Protein AF-Q4UMB5-F1 (afdb_monomer_lite)

pLDDT: mean 70.78, std 12.07, range [37.5, 90.12]

Secondary structure (DSSP, 8-state):
-HHHHHHHS-HHHHHHHHHHHHHHHHHHHHHHHHT---HHHHHHHHHHHHHHS---TTTHHHHHHTS-GGGHHHHHHHHHHHHHHHHHHHHHHHHHHHHHHTGGGHHHHHHHHHHHHHHHHHHHHHHHHHHTT-SSSSSSS--

Organism: Rickettsia felis (strain ATCC VR-1525 / URRWXCal2) (NCBI:txid315456)

Radius of gyration: 18.07 Å; chains: 1; bounding box: 51×27×50 Å

Foldseek 3Di:
DLQVVVLVDPVLVVLVVLLVVVVVVLVCQLVLVVPDPDPVSVVVNVVSCVVSPNDCPPCLVVVLVPPDPVCSVVVVVVVVVVVVVVCVVCCVVVVVVLCVPPNSCSSSVVVVVVSVVSVVVSVVSVVVCVVVVVPPDPSPPPD

Sequence (143 aa):
MLVYLSCKIYPLKIIKIKLIIFGIFILICPYLLYNLTSPLQVFFIQGFIMLFGCFMSPAFPIFCKYLPVLRRFTYASFSFALSRAAVFTITTFGSILLIIYLDHWGVMVILVPVTLGFWYGVNYFKKLEKEAGNYPEKLFEVY

InterPro domains:
  IPR036259 MFS transporter superfamily [SSF103473] (13-111)

Structure (mmCIF, N/CA/C/O backbone):
data_AF-Q4UMB5-F1
#
_entry.id   AF-Q4UMB5-F1
#
loop_
_atom_site.group_PDB
_atom_site.id
_atom_site.type_symbol
_atom_site.label_atom_id
_atom_site.label_alt_id
_atom_site.label_comp_id
_atom_site.label_asym_id
_atom_site.label_entity_id
_atom_site.label_seq_id
_atom_site.pdbx_PDB_ins_code
_atom_site.Cartn_x
_atom_site.Cartn_y
_atom_site.Cartn_z
_atom_site.occupancy
_atom_site.B_iso_or_equiv
_atom_site.auth_seq_id
_atom_site.auth_comp_id
_atom_site.auth_asym_id
_atom_site.auth_atom_id
_atom_site.pdbx_PDB_model_num
ATOM 1 N N . MET A 1 1 ? -12.873 15.405 -0.861 1.00 42.34 1 MET A N 1
ATOM 2 C CA . MET A 1 1 ? -13.704 14.628 -1.813 1.00 42.34 1 MET A CA 1
ATOM 3 C C . MET A 1 1 ? -13.969 13.187 -1.345 1.00 42.34 1 MET A C 1
ATOM 5 O O . MET A 1 1 ? -15.128 12.843 -1.177 1.00 42.34 1 MET A O 1
ATOM 9 N N . LEU A 1 2 ? -12.952 12.366 -1.025 1.00 41.28 2 LEU A N 1
ATOM 10 C CA . LEU A 1 2 ? -13.152 10.990 -0.506 1.00 41.28 2 LEU A CA 1
ATOM 11 C C . LEU A 1 2 ? -13.856 10.913 0.867 1.00 41.28 2 LEU A C 1
ATOM 13 O O . LEU A 1 2 ? -14.595 9.969 1.120 1.00 41.28 2 LEU A O 1
ATOM 17 N N . VAL A 1 3 ? -13.678 11.926 1.725 1.00 47.22 3 VAL A N 1
ATOM 18 C CA . VAL A 1 3 ? -14.339 12.016 3.043 1.00 47.22 3 VAL A CA 1
ATOM 19 C C . VAL A 1 3 ? -15.865 12.129 2.911 1.00 47.22 3 VAL A C 1
ATOM 21 O O . VAL A 1 3 ? -16.584 11.482 3.660 1.00 47.22 3 VAL A O 1
ATOM 24 N N . TYR A 1 4 ? -16.359 12.862 1.906 1.00 46.06 4 TYR A N 1
ATOM 25 C CA . TYR A 1 4 ? -17.797 13.027 1.650 1.00 46.06 4 TYR A CA 1
ATOM 26 C C . TYR A 1 4 ? -18.438 11.733 1.119 1.00 46.06 4 TYR A C 1
ATOM 28 O O . TYR A 1 4 ? -19.554 11.383 1.490 1.00 46.06 4 TYR A O 1
ATOM 36 N N . LEU A 1 5 ? -17.697 10.965 0.308 1.00 44.66 5 LEU A N 1
ATOM 37 C CA . LEU A 1 5 ? -18.148 9.660 -0.190 1.00 44.66 5 LEU A CA 1
ATOM 38 C C . LEU A 1 5 ? -18.186 8.584 0.912 1.00 44.66 5 LEU A C 1
ATOM 40 O O . LEU A 1 5 ? -19.017 7.679 0.855 1.00 44.66 5 LEU A O 1
ATOM 44 N N . SER A 1 6 ? -17.324 8.712 1.927 1.00 47.34 6 SER A N 1
ATOM 45 C CA . SER A 1 6 ? -17.276 7.826 3.100 1.00 47.34 6 SER A CA 1
ATOM 46 C C . SER A 1 6 ? -18.500 7.935 4.012 1.00 47.34 6 SER A C 1
ATOM 48 O O . SER A 1 6 ? -18.806 6.987 4.728 1.00 47.34 6 SER A O 1
ATOM 50 N N . CYS A 1 7 ? -19.210 9.068 3.990 1.00 48.75 7 CYS A N 1
ATOM 51 C CA . CYS A 1 7 ? -20.439 9.247 4.766 1.00 48.75 7 CYS A CA 1
ATOM 52 C C . CYS A 1 7 ? -21.641 8.518 4.147 1.00 48.75 7 CYS A C 1
ATOM 54 O O . CYS A 1 7 ? -22.574 8.183 4.866 1.00 48.75 7 CYS A O 1
ATOM 56 N N . LYS A 1 8 ? -21.626 8.254 2.831 1.00 48.31 8 LYS A N 1
ATOM 57 C CA . LYS A 1 8 ? -22.781 7.700 2.099 1.00 48.31 8 LYS A CA 1
ATOM 58 C C . LYS A 1 8 ? -22.618 6.231 1.702 1.00 48.31 8 LYS A C 1
ATOM 60 O O . LYS A 1 8 ? -23.605 5.537 1.481 1.00 48.31 8 LYS A O 1
ATOM 65 N N . ILE A 1 9 ? -21.385 5.736 1.598 1.00 57.25 9 ILE A N 1
ATOM 66 C CA . ILE A 1 9 ? -21.093 4.356 1.200 1.00 57.25 9 ILE A CA 1
ATOM 67 C C . ILE A 1 9 ? -20.197 3.737 2.267 1.00 57.25 9 ILE A C 1
ATOM 69 O O . ILE A 1 9 ? -19.143 4.290 2.564 1.00 57.25 9 ILE A O 1
ATOM 73 N N . TYR A 1 10 ? -20.586 2.565 2.793 1.00 64.12 10 TYR A N 1
ATOM 74 C CA . TYR A 1 10 ? -19.778 1.795 3.746 1.00 64.12 10 TYR A CA 1
ATOM 75 C C . TYR A 1 10 ? -18.310 1.742 3.272 1.00 64.12 10 TYR A C 1
ATOM 77 O O . TYR A 1 10 ? -18.027 1.081 2.262 1.00 64.12 10 TYR A O 1
ATOM 85 N N . PRO A 1 11 ? -17.371 2.391 3.989 1.00 63.28 11 PRO A N 1
ATOM 86 C CA . PRO A 1 11 ? -15.978 2.550 3.560 1.00 63.28 11 PRO A CA 1
ATOM 87 C C . PRO A 1 11 ? -15.307 1.222 3.207 1.00 63.28 11 PRO A C 1
ATOM 89 O O . PRO A 1 11 ? -14.489 1.135 2.291 1.00 63.28 11 PRO A O 1
ATOM 92 N N . LEU A 1 12 ? -15.717 0.153 3.894 1.00 65.31 12 LEU A N 1
ATOM 93 C CA . LEU A 1 12 ? -15.211 -1.199 3.702 1.00 65.31 12 LEU A CA 1
ATOM 94 C C . LEU A 1 12 ? -15.613 -1.821 2.349 1.00 65.31 12 LEU A C 1
ATOM 96 O O . LEU A 1 12 ? -14.838 -2.586 1.776 1.00 65.31 12 LEU A O 1
ATOM 100 N N . LYS A 1 13 ? -16.792 -1.481 1.799 1.00 65.94 13 LYS A N 1
ATOM 101 C CA . LYS A 1 13 ? -17.194 -1.917 0.445 1.00 65.94 13 LYS A CA 1
ATOM 102 C C . LYS A 1 13 ? -16.347 -1.223 -0.625 1.00 65.94 13 LYS A C 1
ATOM 104 O O . LYS A 1 13 ? -15.912 -1.887 -1.563 1.00 65.94 13 LYS A O 1
ATOM 109 N N . ILE A 1 14 ? -16.050 0.068 -0.449 1.00 71.31 14 ILE A N 1
ATOM 110 C CA . ILE A 1 14 ? -15.189 0.838 -1.364 1.00 71.31 14 ILE A CA 1
ATOM 111 C C . ILE A 1 14 ? -13.784 0.232 -1.405 1.00 71.31 14 ILE A C 1
ATOM 113 O O . ILE A 1 14 ? -13.246 0.001 -2.486 1.00 71.31 14 ILE A O 1
ATOM 117 N N . ILE A 1 15 ? -13.202 -0.069 -0.239 1.00 71.56 15 ILE A N 1
ATOM 118 C CA . ILE A 1 15 ? -11.862 -0.668 -0.161 1.00 71.56 15 ILE A CA 1
ATOM 119 C C . ILE A 1 15 ? -11.822 -2.033 -0.851 1.00 71.56 15 ILE A C 1
ATOM 121 O O . ILE A 1 15 ? -10.873 -2.311 -1.578 1.00 71.56 15 ILE A O 1
ATOM 125 N N . LYS A 1 16 ? -12.858 -2.867 -0.692 1.00 72.50 16 LYS A N 1
ATOM 126 C CA . LYS A 1 16 ? -12.910 -4.175 -1.359 1.00 72.50 16 LYS A CA 1
ATOM 127 C C . LYS A 1 16 ? -12.940 -4.048 -2.886 1.00 72.50 16 LYS A C 1
ATOM 129 O O . LYS A 1 16 ? -12.233 -4.789 -3.562 1.00 72.50 16 LYS A O 1
ATOM 134 N N . ILE A 1 17 ? -13.724 -3.111 -3.424 1.00 75.25 17 ILE A N 1
ATOM 135 C CA . ILE A 1 17 ? -13.789 -2.857 -4.873 1.00 75.25 17 ILE A CA 1
ATOM 136 C C . ILE A 1 17 ? -12.435 -2.351 -5.385 1.00 75.25 17 ILE A C 1
ATOM 138 O O . ILE A 1 17 ? -11.923 -2.879 -6.369 1.00 75.25 17 ILE A O 1
ATOM 142 N N . LYS A 1 18 ? -11.814 -1.394 -4.681 1.00 77.31 18 LYS A N 1
ATOM 143 C CA . LYS A 1 18 ? -10.473 -0.894 -5.024 1.00 77.31 18 LYS A CA 1
ATOM 144 C C . LYS A 1 18 ? -9.423 -2.007 -5.022 1.00 77.31 18 LYS A C 1
ATOM 146 O O . LYS A 1 18 ? -8.625 -2.075 -5.946 1.00 77.31 18 LYS A O 1
ATOM 151 N N . LEU A 1 19 ? -9.463 -2.907 -4.038 1.00 77.12 19 LEU A N 1
ATOM 152 C CA . LEU A 1 19 ? -8.542 -4.043 -3.935 1.00 77.12 19 LEU A CA 1
ATOM 153 C C . LEU A 1 19 ? -8.678 -4.998 -5.126 1.00 77.12 19 LEU A C 1
ATOM 155 O O . LEU A 1 19 ? -7.668 -5.417 -5.679 1.00 77.12 19 LEU A O 1
ATOM 159 N N . ILE A 1 20 ? -9.906 -5.301 -5.560 1.00 78.94 20 ILE A N 1
ATOM 160 C CA . ILE A 1 20 ? -10.147 -6.151 -6.738 1.00 78.94 20 ILE A CA 1
ATOM 161 C C . ILE A 1 20 ? -9.593 -5.488 -8.006 1.00 78.94 20 ILE A C 1
ATOM 163 O O . ILE A 1 20 ? -8.873 -6.135 -8.764 1.00 78.94 20 ILE A O 1
ATOM 167 N N . ILE A 1 21 ? -9.874 -4.196 -8.210 1.00 80.94 21 ILE A N 1
ATOM 168 C CA . ILE A 1 21 ? -9.360 -3.431 -9.358 1.00 80.94 21 ILE A CA 1
ATOM 169 C C . ILE A 1 21 ? -7.824 -3.409 -9.347 1.00 80.94 21 ILE A C 1
ATOM 171 O O . ILE A 1 21 ? -7.193 -3.649 -10.374 1.00 80.94 21 ILE A O 1
ATOM 175 N N . PHE A 1 22 ? -7.218 -3.183 -8.180 1.00 80.00 22 PHE A N 1
ATOM 176 C CA . PHE A 1 22 ? -5.766 -3.168 -8.021 1.00 80.00 22 PHE A CA 1
ATOM 177 C C . PHE A 1 22 ? -5.137 -4.552 -8.245 1.00 80.00 22 PHE A C 1
ATOM 179 O O . PHE A 1 22 ? -4.078 -4.646 -8.856 1.00 80.00 22 PHE A O 1
ATOM 186 N N . GLY A 1 23 ? -5.801 -5.634 -7.827 1.00 78.94 23 GLY A N 1
ATOM 187 C CA . GLY A 1 23 ? -5.354 -7.005 -8.088 1.00 78.94 23 GLY A CA 1
ATOM 188 C C . GLY A 1 23 ? -5.307 -7.343 -9.581 1.00 78.94 23 GLY A C 1
ATOM 189 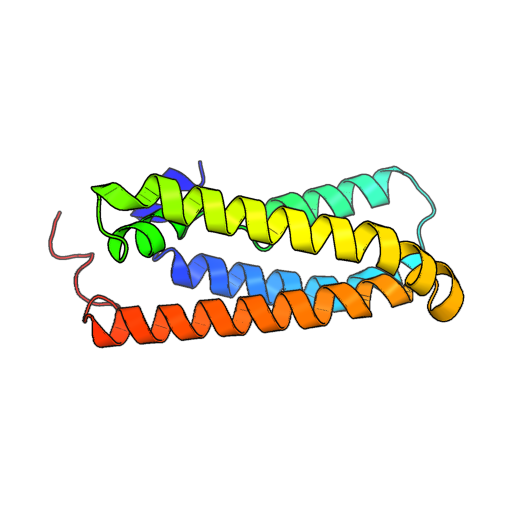O O . GLY A 1 23 ? -4.316 -7.895 -10.054 1.00 78.94 23 GLY A O 1
ATOM 190 N N . ILE A 1 24 ? -6.335 -6.947 -10.340 1.00 82.00 24 ILE A N 1
ATOM 191 C CA . ILE A 1 24 ? -6.354 -7.103 -11.806 1.00 82.00 24 ILE A CA 1
ATOM 192 C C . ILE A 1 24 ? -5.230 -6.271 -12.441 1.00 82.00 24 ILE A C 1
ATOM 194 O O . ILE A 1 24 ? -4.518 -6.750 -13.322 1.00 82.00 24 ILE A O 1
ATOM 198 N N . PHE A 1 25 ? -5.027 -5.045 -11.955 1.00 80.19 25 PHE A N 1
ATOM 199 C CA . PHE A 1 25 ? -3.972 -4.162 -12.446 1.00 80.19 25 PHE A CA 1
ATOM 200 C C . PHE A 1 25 ? -2.561 -4.717 -12.200 1.00 80.19 25 PHE A C 1
ATOM 202 O O . PHE A 1 25 ? -1.709 -4.607 -13.077 1.00 80.19 25 PHE A O 1
ATOM 209 N N . ILE A 1 26 ? -2.309 -5.370 -11.058 1.00 77.81 26 ILE A N 1
ATOM 210 C CA . ILE A 1 26 ? -1.009 -5.996 -10.759 1.00 77.81 26 ILE A CA 1
ATOM 211 C C . ILE A 1 26 ? -0.645 -7.064 -11.789 1.00 77.81 26 ILE A C 1
ATOM 213 O O . ILE A 1 26 ? 0.513 -7.124 -12.193 1.00 77.81 26 ILE A O 1
ATOM 217 N N . LEU A 1 27 ? -1.612 -7.870 -12.238 1.00 77.38 27 LEU A N 1
ATOM 218 C CA . LEU A 1 27 ? -1.373 -8.910 -13.244 1.00 77.38 27 LEU A CA 1
ATOM 219 C C . LEU A 1 27 ? -0.976 -8.323 -14.605 1.00 77.38 27 LEU A C 1
ATOM 221 O O . LEU A 1 27 ? -0.167 -8.907 -15.319 1.00 77.38 27 LEU A O 1
ATOM 225 N N . ILE A 1 28 ? -1.510 -7.147 -14.936 1.00 77.62 28 ILE A N 1
ATOM 226 C CA . ILE A 1 28 ? -1.270 -6.438 -16.200 1.00 77.62 28 ILE A CA 1
ATOM 227 C C . ILE A 1 28 ? 0.006 -5.571 -16.136 1.00 77.62 28 ILE A C 1
ATOM 229 O O . ILE A 1 28 ? 0.616 -5.271 -17.163 1.00 77.62 28 ILE A O 1
ATOM 233 N N . CYS A 1 29 ? 0.448 -5.198 -14.932 1.00 73.38 29 CYS A N 1
ATOM 234 C CA . CYS A 1 29 ? 1.568 -4.291 -14.681 1.00 73.38 29 CYS A CA 1
ATOM 235 C C . CYS A 1 29 ? 2.913 -4.701 -15.326 1.00 73.38 29 CYS A C 1
ATOM 237 O O . CYS A 1 29 ? 3.505 -3.850 -15.989 1.00 73.38 29 CYS A O 1
ATOM 239 N N . PRO A 1 30 ? 3.416 -5.952 -15.223 1.00 71.94 30 PRO A N 1
ATOM 240 C CA . PRO A 1 30 ? 4.703 -6.312 -15.832 1.00 71.94 30 PRO A CA 1
ATOM 241 C C . PRO A 1 30 ? 4.652 -6.267 -17.363 1.00 71.94 30 PRO A C 1
ATOM 243 O O . PRO A 1 30 ? 5.635 -5.895 -17.996 1.00 71.94 30 PRO A O 1
ATOM 246 N N . TYR A 1 31 ? 3.496 -6.570 -17.963 1.00 72.62 31 TYR A N 1
ATOM 247 C CA . TYR A 1 31 ? 3.301 -6.475 -19.411 1.00 72.62 31 TYR A CA 1
ATOM 248 C C . TYR A 1 31 ? 3.294 -5.018 -19.896 1.00 72.62 31 TYR A C 1
ATOM 250 O O . TYR A 1 31 ? 3.829 -4.704 -20.961 1.00 72.62 31 TYR A O 1
ATOM 258 N N . LEU A 1 32 ? 2.720 -4.115 -19.093 1.00 71.25 32 LEU A N 1
ATOM 259 C CA . LEU A 1 32 ? 2.755 -2.673 -19.347 1.00 71.25 32 LEU A CA 1
ATOM 260 C C . LEU A 1 32 ? 4.161 -2.088 -19.179 1.00 71.25 32 LEU A C 1
ATOM 262 O O . LEU A 1 32 ? 4.540 -1.221 -19.960 1.00 71.25 32 LEU A O 1
ATOM 266 N N . LEU A 1 33 ? 4.927 -2.568 -18.193 1.00 70.06 33 LEU A N 1
ATOM 267 C CA . LEU A 1 33 ? 6.309 -2.144 -17.9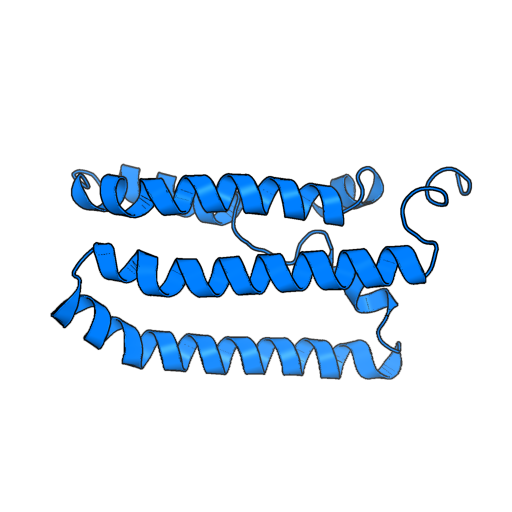50 1.00 70.06 33 LEU A CA 1
ATOM 268 C C . LEU A 1 33 ? 7.263 -2.607 -19.062 1.00 70.06 33 LEU A C 1
ATOM 270 O O . LEU A 1 33 ? 8.146 -1.850 -19.448 1.00 70.06 33 LEU A O 1
ATOM 274 N N . TYR A 1 34 ? 7.056 -3.803 -19.620 1.00 71.94 34 TYR A N 1
ATOM 275 C CA . TYR A 1 34 ? 7.897 -4.340 -20.696 1.00 71.94 34 TYR A CA 1
ATOM 276 C C . TYR A 1 34 ? 7.793 -3.548 -22.012 1.00 71.94 34 TYR A C 1
ATOM 278 O O . TYR A 1 34 ? 8.774 -3.404 -22.732 1.00 71.94 34 TYR A O 1
ATOM 286 N N . ASN A 1 35 ? 6.616 -2.995 -22.324 1.00 71.00 35 ASN A N 1
ATOM 287 C CA . ASN A 1 35 ? 6.371 -2.247 -23.565 1.00 71.00 35 ASN A CA 1
ATOM 288 C C . ASN A 1 35 ? 6.567 -0.726 -23.421 1.00 71.00 35 ASN A C 1
ATOM 290 O O . ASN A 1 35 ? 6.096 0.043 -24.266 1.00 71.00 35 ASN A O 1
ATOM 294 N N . LEU A 1 36 ? 7.235 -0.270 -22.356 1.00 70.50 36 LEU A N 1
ATOM 295 C CA . LEU A 1 36 ? 7.430 1.153 -22.090 1.00 70.50 36 LEU A CA 1
ATOM 296 C C . LEU A 1 36 ? 8.278 1.815 -23.178 1.00 70.50 36 LEU A C 1
ATOM 298 O O . LEU A 1 36 ? 9.497 1.680 -23.220 1.00 70.50 36 LEU A O 1
ATOM 302 N N . THR A 1 37 ? 7.617 2.590 -24.033 1.00 69.69 37 THR A N 1
ATOM 303 C CA . THR A 1 37 ? 8.263 3.355 -25.113 1.00 69.69 37 THR A CA 1
ATOM 304 C C . THR A 1 37 ? 8.158 4.866 -24.902 1.00 69.69 37 THR A C 1
ATOM 306 O O . THR A 1 37 ? 8.843 5.623 -25.583 1.00 69.69 37 THR A O 1
ATOM 309 N N . SER A 1 38 ? 7.320 5.335 -23.962 1.00 76.75 38 SER A N 1
ATOM 310 C CA . SER A 1 38 ? 7.064 6.768 -23.754 1.00 76.75 38 SER A CA 1
ATOM 311 C C . SER A 1 38 ? 6.882 7.162 -22.274 1.00 76.75 38 SER A C 1
ATOM 313 O O . SER A 1 38 ? 6.155 6.478 -21.549 1.00 76.75 38 SER A O 1
ATOM 315 N N . PRO A 1 39 ? 7.432 8.312 -21.821 1.00 81.12 39 PRO A N 1
ATOM 316 C CA . PRO A 1 39 ? 7.252 8.841 -20.459 1.00 81.12 39 PRO A CA 1
ATOM 317 C C . PRO A 1 39 ? 5.788 9.067 -20.053 1.00 81.12 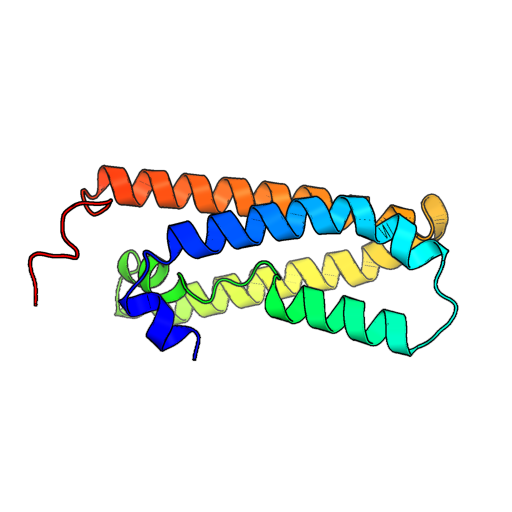39 PRO A C 1
ATOM 319 O O . PRO A 1 39 ? 5.443 8.974 -18.875 1.00 81.12 39 PRO A O 1
ATOM 322 N N . LEU A 1 40 ? 4.904 9.328 -21.024 1.00 81.62 40 LEU A N 1
ATOM 323 C CA . LEU A 1 40 ? 3.473 9.516 -20.769 1.00 81.62 40 LEU A CA 1
ATOM 324 C C . LEU A 1 40 ? 2.812 8.244 -20.224 1.00 81.62 40 LEU A C 1
ATOM 326 O O . LEU A 1 40 ? 1.932 8.327 -19.370 1.00 81.62 40 LEU A O 1
ATOM 330 N N . GLN A 1 41 ? 3.259 7.064 -20.660 1.00 79.31 41 GLN A N 1
ATOM 331 C CA . GLN A 1 41 ? 2.725 5.790 -20.172 1.00 79.31 41 GLN A CA 1
ATOM 332 C C . GLN A 1 41 ? 3.035 5.597 -18.681 1.00 79.31 41 GLN A C 1
ATOM 334 O O . GLN A 1 41 ? 2.160 5.186 -17.919 1.00 79.31 41 GLN A O 1
ATOM 339 N N . VAL A 1 42 ? 4.237 5.984 -18.240 1.00 81.94 42 VAL A N 1
ATOM 340 C CA . VAL A 1 42 ? 4.628 5.947 -16.821 1.00 81.94 42 VAL A CA 1
ATOM 341 C C . VAL A 1 42 ? 3.744 6.875 -15.986 1.00 81.94 42 VAL A C 1
ATOM 343 O O . VAL A 1 42 ? 3.288 6.484 -14.912 1.00 81.94 42 VAL A O 1
ATOM 346 N N . PHE A 1 43 ? 3.437 8.072 -16.495 1.00 83.62 43 PHE A N 1
ATOM 347 C CA . PHE A 1 43 ? 2.552 9.019 -15.816 1.00 83.62 43 PHE A CA 1
ATOM 348 C C . PHE A 1 43 ? 1.134 8.457 -15.623 1.00 83.62 43 PHE A C 1
ATOM 350 O O . PHE A 1 43 ? 0.583 8.536 -14.523 1.00 83.62 43 PHE A O 1
ATOM 357 N N . PHE A 1 44 ? 0.556 7.821 -16.649 1.00 82.25 44 PHE A N 1
ATOM 358 C CA . PHE A 1 44 ? -0.759 7.180 -16.529 1.00 82.25 44 PHE A CA 1
ATOM 359 C C . PHE A 1 44 ? -0.754 6.005 -15.544 1.00 82.25 44 PHE A C 1
ATOM 361 O O . PHE A 1 44 ? -1.688 5.876 -14.749 1.00 82.25 44 PHE A O 1
ATOM 368 N N . ILE A 1 45 ? 0.303 5.188 -15.543 1.00 81.56 45 ILE A N 1
ATOM 369 C CA . ILE A 1 45 ? 0.474 4.084 -14.585 1.00 81.56 45 ILE A CA 1
ATOM 370 C C . ILE A 1 45 ? 0.525 4.625 -13.151 1.00 81.56 45 ILE A C 1
ATOM 372 O O . ILE A 1 45 ? -0.205 4.148 -12.280 1.00 81.56 45 ILE A O 1
ATOM 376 N N . GLN A 1 46 ? 1.336 5.654 -12.901 1.00 81.06 46 GLN A N 1
ATOM 377 C CA . GLN A 1 46 ? 1.438 6.285 -11.584 1.00 81.06 46 GLN A CA 1
ATOM 378 C C . GLN A 1 46 ? 0.114 6.926 -11.147 1.00 81.06 46 GLN A C 1
ATOM 380 O O . GLN A 1 46 ? -0.304 6.746 -10.001 1.00 81.06 46 GLN A O 1
ATOM 385 N N . GLY A 1 47 ? -0.587 7.609 -12.056 1.00 82.12 47 GLY A N 1
ATOM 386 C CA . GLY A 1 47 ? -1.909 8.180 -11.791 1.00 82.12 47 GLY A CA 1
ATOM 387 C C . GLY A 1 47 ? -2.941 7.113 -11.418 1.00 82.12 47 GLY A C 1
ATOM 388 O O . GLY A 1 47 ? -3.690 7.279 -10.452 1.00 82.12 47 GLY A O 1
ATOM 389 N N . PHE A 1 48 ? -2.935 5.974 -12.115 1.00 80.81 48 PHE A N 1
ATOM 390 C CA . PHE A 1 48 ? -3.810 4.848 -11.796 1.00 80.81 48 PHE A CA 1
ATOM 391 C C . PHE A 1 48 ? -3.518 4.277 -10.401 1.00 80.81 48 PHE A C 1
ATOM 393 O O . PHE A 1 48 ? -4.442 4.072 -9.609 1.00 80.81 48 PHE A O 1
ATOM 400 N N . ILE A 1 49 ? -2.238 4.098 -10.057 1.00 78.69 49 ILE A N 1
ATOM 401 C CA . ILE A 1 49 ? -1.811 3.647 -8.722 1.00 78.69 49 ILE A CA 1
ATOM 402 C C . ILE A 1 49 ? -2.227 4.655 -7.643 1.00 78.69 49 ILE A C 1
ATOM 404 O O . ILE A 1 49 ? -2.651 4.256 -6.561 1.00 78.69 49 ILE A O 1
ATOM 408 N N . MET A 1 50 ? -2.163 5.958 -7.910 1.00 78.06 50 MET A N 1
ATOM 409 C CA . MET A 1 50 ? -2.563 6.977 -6.936 1.00 78.06 50 MET A CA 1
ATOM 410 C C . MET A 1 50 ? -4.078 6.974 -6.668 1.00 78.06 50 MET A C 1
ATOM 412 O O . MET A 1 50 ? -4.505 7.177 -5.530 1.00 78.06 50 MET A O 1
ATOM 416 N N . LEU A 1 51 ? -4.899 6.703 -7.687 1.00 73.38 51 LEU A N 1
ATOM 417 C CA . LEU A 1 51 ? -6.362 6.671 -7.567 1.00 73.38 51 LEU A CA 1
ATOM 418 C C . LEU A 1 51 ? -6.889 5.361 -6.958 1.00 73.38 51 LEU A C 1
ATOM 420 O O . LEU A 1 51 ? -7.768 5.379 -6.083 1.00 73.38 51 LEU A O 1
ATOM 424 N N . PHE A 1 52 ? -6.353 4.229 -7.419 1.00 70.19 52 PHE A N 1
ATOM 425 C CA . PHE A 1 52 ? -6.821 2.882 -7.073 1.00 70.19 52 PHE A CA 1
ATOM 426 C C . PHE A 1 52 ? -5.905 2.136 -6.102 1.00 70.19 52 PHE A C 1
ATOM 428 O O . PHE A 1 52 ? -6.199 0.999 -5.737 1.00 70.19 52 PHE A O 1
ATOM 435 N N . GLY A 1 53 ? -4.824 2.769 -5.651 1.00 66.25 53 GLY A N 1
ATOM 436 C CA . GLY A 1 53 ? -3.886 2.181 -4.707 1.00 66.25 53 GLY A CA 1
ATOM 437 C C . GLY A 1 53 ? -4.540 1.765 -3.393 1.00 66.25 53 GLY A C 1
ATOM 438 O O . GLY A 1 53 ? -5.583 2.287 -2.976 1.00 66.25 53 GLY A O 1
ATOM 439 N N . CYS A 1 54 ? -3.891 0.816 -2.718 1.00 63.72 54 CYS A N 1
ATOM 440 C CA . CYS A 1 54 ? -4.292 0.332 -1.401 1.00 63.72 54 CYS A CA 1
ATOM 441 C C . CYS A 1 54 ? -4.031 1.400 -0.328 1.00 63.72 54 CYS A C 1
ATOM 443 O O . CYS A 1 54 ? -3.062 1.337 0.425 1.00 63.72 54 CYS A O 1
ATOM 445 N N . PHE A 1 55 ? -4.904 2.402 -0.260 1.00 63.12 55 PHE A N 1
ATOM 446 C CA . PHE A 1 55 ? -4.876 3.435 0.768 1.00 63.12 55 PHE A CA 1
ATOM 447 C C . PHE A 1 55 ? -5.929 3.162 1.846 1.00 63.12 55 PHE A C 1
ATOM 449 O O . PHE A 1 55 ? -7.069 2.802 1.550 1.00 63.12 55 PHE A O 1
ATOM 456 N N . MET A 1 56 ? -5.579 3.427 3.110 1.00 59.38 56 MET A N 1
ATOM 457 C CA . MET A 1 56 ? -6.526 3.376 4.239 1.00 59.38 56 MET A CA 1
ATOM 458 C C . MET A 1 56 ? -7.626 4.455 4.178 1.00 59.38 56 MET A C 1
ATOM 460 O O . MET A 1 56 ? -8.564 4.433 4.975 1.00 59.38 56 MET A O 1
ATOM 464 N N . SER A 1 57 ? -7.542 5.401 3.240 1.00 50.62 57 SER A N 1
ATOM 465 C CA . SER A 1 57 ? -8.570 6.417 3.001 1.00 50.62 57 SER A CA 1
ATOM 466 C C . SER A 1 57 ? -9.647 5.818 2.089 1.00 50.62 57 SER A C 1
ATOM 468 O O . SER A 1 57 ? -9.443 5.756 0.870 1.00 50.62 57 SER A O 1
ATOM 470 N N . PRO A 1 58 ? -10.724 5.224 2.651 1.00 54.16 58 PRO A N 1
ATOM 471 C CA . PRO A 1 58 ? -11.779 5.920 3.408 1.00 54.16 58 PRO A CA 1
ATOM 472 C C . PRO A 1 58 ? -12.134 5.304 4.790 1.00 54.16 58 PRO A C 1
ATOM 474 O O . PRO A 1 58 ? -13.029 5.807 5.471 1.00 54.16 58 PRO A O 1
ATOM 477 N N . ALA A 1 59 ? -11.479 4.210 5.206 1.00 55.62 59 ALA A N 1
ATOM 478 C CA . ALA A 1 59 ? -11.821 3.426 6.408 1.00 55.62 59 ALA A CA 1
ATOM 479 C C . ALA A 1 59 ? -10.992 3.762 7.658 1.00 55.62 59 ALA A C 1
ATOM 481 O O . ALA A 1 59 ? -11.261 3.226 8.730 1.00 55.62 59 ALA A O 1
ATOM 482 N N . PHE A 1 60 ? -10.035 4.686 7.556 1.00 59.66 60 PHE A N 1
ATOM 483 C CA . PHE A 1 60 ? -9.327 5.252 8.707 1.00 59.66 60 PHE A CA 1
ATOM 484 C C . PHE A 1 60 ? -10.235 5.630 9.903 1.00 59.66 60 PHE A C 1
ATOM 486 O O . PHE A 1 60 ? -9.904 5.251 11.029 1.00 59.66 60 PHE A O 1
ATOM 493 N N . PRO A 1 61 ? -11.404 6.286 9.718 1.00 57.03 61 PRO A N 1
ATOM 494 C CA . PRO A 1 61 ? -12.309 6.576 10.835 1.00 57.03 61 PRO A CA 1
ATOM 495 C C . PRO A 1 61 ? -12.907 5.323 11.497 1.00 57.03 61 PRO A C 1
ATOM 497 O O . PRO A 1 61 ? -13.156 5.342 12.701 1.00 57.03 61 PRO A O 1
ATOM 500 N N . ILE A 1 62 ? -13.090 4.223 10.756 1.00 60.66 62 ILE A N 1
ATOM 501 C CA . ILE A 1 62 ? -13.582 2.948 11.303 1.00 60.66 62 ILE A CA 1
ATOM 502 C C . ILE A 1 62 ? -12.509 2.316 12.192 1.00 60.66 62 ILE A C 1
ATOM 504 O O . ILE A 1 62 ? -12.798 1.932 13.322 1.00 60.66 62 ILE A O 1
ATOM 508 N N . PHE A 1 63 ? -11.254 2.276 11.736 1.00 61.12 63 PHE A N 1
ATOM 509 C CA . PHE A 1 63 ? -10.145 1.726 12.526 1.00 61.12 63 PHE A CA 1
ATOM 510 C C . PHE A 1 63 ? -9.900 2.522 13.812 1.00 61.12 63 PHE A C 1
ATOM 512 O O . PHE A 1 63 ? -9.696 1.943 14.878 1.00 61.12 63 PHE A O 1
ATOM 519 N N . CYS A 1 64 ? -10.011 3.849 13.743 1.00 58.00 64 CYS A N 1
ATOM 520 C CA . CYS A 1 64 ? -9.891 4.716 14.912 1.00 58.00 64 CYS A CA 1
ATOM 521 C C . CYS A 1 64 ? -11.041 4.555 15.923 1.00 58.00 64 CYS A C 1
ATOM 523 O O . CYS A 1 64 ? -10.841 4.871 17.096 1.00 58.00 64 CYS A O 1
ATOM 525 N N . LYS A 1 65 ? -12.219 4.048 15.519 1.00 62.78 65 LYS A N 1
ATOM 526 C CA . LYS A 1 65 ? -13.353 3.798 16.431 1.00 62.78 65 LYS A CA 1
ATOM 527 C C . LYS A 1 65 ? -13.045 2.692 17.444 1.00 62.78 65 LYS A C 1
ATOM 529 O O . LYS A 1 65 ? -13.435 2.817 18.599 1.00 62.78 65 LYS A O 1
ATOM 534 N N . TYR A 1 66 ? -12.300 1.666 17.033 1.00 63.47 66 TYR A N 1
ATOM 535 C CA . TYR A 1 66 ? -11.885 0.558 17.902 1.00 63.47 66 TYR A CA 1
ATOM 536 C C . TYR A 1 66 ? -10.704 0.915 18.820 1.00 63.47 66 TYR A C 1
ATOM 538 O O . TYR A 1 66 ? -10.403 0.172 19.751 1.00 63.47 66 TYR A O 1
ATOM 546 N N . LEU A 1 67 ? -10.035 2.052 18.588 1.00 64.44 67 LEU A N 1
ATOM 547 C CA . LEU A 1 67 ? -8.911 2.504 19.405 1.00 64.44 67 LEU A CA 1
ATOM 548 C C . LEU A 1 67 ? -9.365 3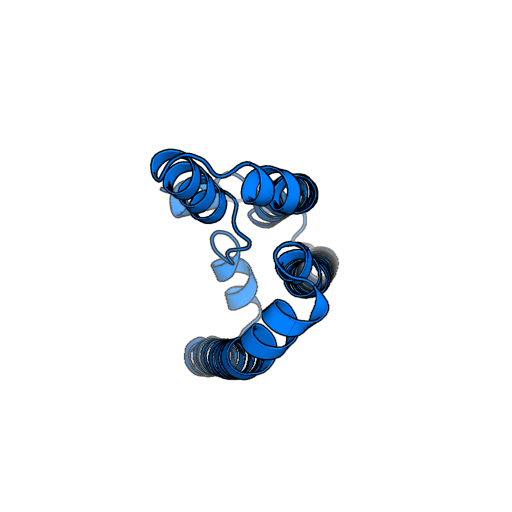.489 20.503 1.00 64.44 67 LEU A C 1
ATOM 550 O O . LEU A 1 67 ? -10.119 4.432 20.218 1.00 64.44 67 LEU A O 1
ATOM 554 N N . PRO A 1 68 ? -8.868 3.343 21.748 1.00 64.19 68 PRO A N 1
ATOM 555 C CA . PRO A 1 68 ? -9.198 4.247 22.849 1.00 64.19 68 PRO A CA 1
ATOM 556 C C . PRO A 1 68 ? -8.659 5.659 22.582 1.00 64.19 68 PRO A C 1
ATOM 558 O O . PRO A 1 68 ? -7.499 5.819 22.201 1.00 64.19 68 PRO A O 1
ATOM 561 N N . VAL A 1 69 ? -9.500 6.681 22.803 1.00 63.12 69 VAL A N 1
ATOM 562 C CA . VAL A 1 69 ? -9.293 8.091 22.390 1.00 63.12 69 VAL A CA 1
ATOM 563 C C . VAL A 1 69 ? -7.901 8.627 22.737 1.00 63.12 69 VAL A C 1
ATOM 565 O O . VAL A 1 69 ? -7.243 9.203 21.876 1.00 63.12 69 VAL A O 1
ATOM 568 N N . LEU A 1 70 ? -7.418 8.360 23.953 1.00 62.81 70 LEU A N 1
ATOM 569 C CA . LEU A 1 70 ? -6.135 8.868 24.452 1.00 62.81 70 LEU A CA 1
ATOM 570 C C . LEU A 1 70 ? -4.904 8.243 23.776 1.00 62.81 70 LEU A C 1
ATOM 572 O O . LEU A 1 70 ? -3.837 8.846 23.783 1.00 62.81 70 LEU A O 1
ATOM 576 N N . ARG A 1 71 ? -5.025 7.051 23.178 1.00 64.88 71 ARG A N 1
ATOM 577 C CA . ARG A 1 71 ? -3.893 6.338 22.555 1.00 64.88 71 ARG A CA 1
ATOM 578 C C . ARG A 1 71 ? -3.956 6.298 21.028 1.00 64.88 71 ARG A C 1
ATOM 580 O O . ARG A 1 71 ? -3.063 5.730 20.400 1.00 64.88 71 ARG A O 1
ATOM 587 N N . ARG A 1 72 ? -4.980 6.906 20.413 1.00 70.69 72 ARG A N 1
ATOM 588 C CA . ARG A 1 72 ? -5.165 6.927 18.948 1.00 70.69 72 ARG A CA 1
ATOM 589 C C . ARG A 1 72 ? -3.947 7.489 18.226 1.00 70.69 72 ARG A C 1
ATOM 591 O O . ARG A 1 72 ? -3.500 6.896 17.253 1.00 70.69 72 ARG A O 1
ATOM 598 N N . PHE A 1 73 ? -3.393 8.589 18.736 1.00 72.00 73 PHE A N 1
ATOM 599 C CA . PHE A 1 73 ? -2.224 9.230 18.141 1.00 72.00 73 PHE A CA 1
ATOM 600 C C . PHE A 1 73 ? -0.979 8.341 18.226 1.00 72.00 73 PHE A C 1
ATOM 602 O O . PHE A 1 73 ? -0.304 8.138 17.223 1.00 72.00 73 PHE A O 1
ATOM 609 N N . THR A 1 74 ? -0.706 7.746 19.390 1.00 78.62 74 THR A N 1
ATOM 610 C CA . THR A 1 74 ? 0.474 6.893 19.590 1.00 78.62 74 THR A CA 1
ATOM 611 C C . THR A 1 74 ? 0.410 5.628 18.742 1.00 78.62 74 THR A C 1
ATOM 613 O O . THR A 1 74 ? 1.371 5.328 18.042 1.00 78.62 74 THR A O 1
ATOM 616 N N . TYR A 1 75 ? -0.717 4.906 18.744 1.00 75.19 75 TYR A N 1
ATOM 617 C CA . TYR A 1 75 ? -0.848 3.675 17.957 1.00 75.19 75 TYR A CA 1
ATOM 618 C C . TYR A 1 75 ? -0.843 3.939 16.448 1.00 75.19 75 TYR A C 1
ATOM 620 O O . TYR A 1 75 ? -0.199 3.192 15.712 1.00 75.19 75 TYR A O 1
ATOM 628 N N . ALA A 1 76 ? -1.507 5.003 15.979 1.00 76.19 76 ALA A N 1
ATOM 629 C CA . ALA A 1 76 ? -1.493 5.366 14.562 1.00 76.19 76 ALA A CA 1
ATOM 630 C C . ALA A 1 76 ? -0.085 5.768 14.100 1.00 76.19 76 ALA A C 1
ATOM 632 O O . ALA A 1 76 ? 0.401 5.248 13.095 1.00 76.19 76 ALA A O 1
ATOM 633 N N . SER A 1 77 ? 0.593 6.634 14.858 1.00 80.56 77 SER A N 1
ATOM 634 C CA . SER A 1 77 ? 1.950 7.088 14.541 1.00 80.56 77 SER A CA 1
ATOM 635 C C . SER A 1 77 ? 2.965 5.950 14.618 1.00 80.56 77 SER A C 1
ATOM 637 O O . SER A 1 77 ? 3.797 5.820 13.725 1.00 80.56 77 SER A O 1
ATOM 639 N N . PHE A 1 78 ? 2.870 5.079 15.626 1.00 85.25 78 PHE A N 1
ATOM 640 C CA . PHE A 1 78 ? 3.743 3.912 15.752 1.00 85.25 78 PHE A CA 1
ATOM 641 C C . PHE A 1 78 ? 3.538 2.919 14.603 1.00 85.25 78 PHE A C 1
ATOM 643 O O . PHE A 1 78 ? 4.507 2.494 13.981 1.00 85.25 78 PHE A O 1
ATOM 650 N N . SER A 1 79 ? 2.286 2.592 14.265 1.00 82.75 79 SER A N 1
ATOM 651 C CA . SER A 1 79 ? 1.975 1.702 13.139 1.00 82.75 79 SER A CA 1
ATOM 652 C C . SER A 1 79 ? 2.458 2.282 11.805 1.00 82.75 79 SER A C 1
ATOM 654 O O . SER A 1 79 ? 3.046 1.564 10.994 1.00 82.75 79 SER A O 1
ATOM 656 N N . PHE A 1 80 ? 2.281 3.590 11.597 1.00 80.56 80 PHE A N 1
ATOM 657 C CA . PHE A 1 80 ? 2.780 4.281 10.412 1.00 80.56 80 PHE A CA 1
ATOM 658 C C . PHE A 1 80 ? 4.312 4.267 10.339 1.00 80.56 80 PHE A C 1
ATOM 660 O O . PHE A 1 80 ? 4.869 3.931 9.293 1.00 80.56 80 PHE A O 1
ATOM 667 N N . ALA A 1 81 ? 4.997 4.578 11.442 1.00 85.88 81 ALA A N 1
ATOM 668 C CA . ALA A 1 81 ? 6.455 4.562 11.515 1.00 85.88 81 ALA A CA 1
ATOM 669 C C . ALA A 1 81 ? 7.021 3.156 11.273 1.00 85.88 81 ALA A C 1
ATOM 671 O O . ALA A 1 81 ? 7.935 2.999 10.466 1.00 85.88 81 ALA A O 1
ATOM 672 N N . LEU A 1 82 ? 6.430 2.130 11.892 1.00 88.56 82 LEU A N 1
ATOM 673 C CA . LEU A 1 82 ? 6.823 0.734 11.705 1.00 88.56 82 LEU A CA 1
ATOM 674 C C . LEU A 1 82 ? 6.645 0.289 10.249 1.00 88.56 82 LEU A C 1
ATOM 676 O O . LEU A 1 82 ? 7.546 -0.316 9.670 1.00 88.56 82 LEU A O 1
ATOM 680 N N . SER A 1 83 ? 5.510 0.636 9.633 1.00 85.62 83 SER A N 1
ATOM 681 C CA . SER A 1 83 ? 5.261 0.351 8.219 1.00 85.62 83 SER A CA 1
ATOM 682 C C . SER A 1 83 ? 6.299 1.027 7.321 1.00 85.62 83 SER A C 1
ATOM 684 O O . SER A 1 83 ? 6.852 0.376 6.436 1.00 85.62 83 SER A O 1
ATOM 686 N N . ARG A 1 84 ? 6.621 2.303 7.568 1.00 82.94 84 ARG A N 1
ATOM 687 C CA . ARG A 1 84 ? 7.642 3.028 6.800 1.00 82.94 84 ARG A CA 1
ATOM 688 C C . ARG A 1 84 ? 9.030 2.429 6.983 1.00 82.94 84 ARG A C 1
ATOM 690 O O . ARG A 1 84 ? 9.708 2.216 5.985 1.00 82.94 84 ARG A O 1
ATOM 697 N N . ALA A 1 85 ? 9.423 2.102 8.210 1.00 90.12 85 ALA A N 1
ATOM 698 C CA . ALA A 1 85 ? 10.707 1.468 8.495 1.00 90.12 85 ALA A CA 1
ATOM 699 C C . ALA A 1 85 ? 10.852 0.121 7.768 1.00 90.12 85 ALA A C 1
ATOM 701 O O . ALA A 1 85 ? 11.881 -0.133 7.137 1.00 90.12 85 ALA A O 1
ATOM 702 N N . ALA A 1 86 ? 9.801 -0.705 7.783 1.00 87.19 86 ALA A N 1
ATOM 703 C CA . ALA A 1 86 ? 9.783 -1.974 7.064 1.00 87.19 86 ALA A CA 1
ATOM 704 C C . ALA A 1 86 ? 9.860 -1.766 5.543 1.00 87.19 86 ALA A C 1
ATOM 706 O O . ALA A 1 86 ? 10.712 -2.361 4.887 1.00 87.19 86 ALA A O 1
ATOM 707 N N . VAL A 1 87 ? 9.025 -0.883 4.983 1.00 87.31 87 VAL A N 1
ATOM 708 C CA . VAL A 1 87 ? 9.001 -0.609 3.537 1.00 87.31 87 VAL A CA 1
ATOM 709 C C . VAL A 1 87 ? 10.335 -0.051 3.056 1.00 87.31 87 VAL A C 1
ATOM 711 O O . VAL A 1 87 ? 10.826 -0.507 2.029 1.00 87.31 87 VAL A O 1
ATOM 714 N N . PHE A 1 88 ? 10.951 0.890 3.774 1.00 85.88 88 PHE A N 1
ATOM 715 C CA . PHE A 1 88 ? 12.243 1.449 3.371 1.00 85.88 88 PHE A CA 1
ATOM 716 C C . PHE A 1 88 ? 13.356 0.407 3.424 1.00 85.88 88 PHE A C 1
ATOM 718 O O . PHE A 1 88 ? 14.124 0.303 2.469 1.00 85.88 88 PHE A O 1
ATOM 725 N N . THR A 1 89 ? 13.402 -0.402 4.483 1.00 87.19 89 THR A N 1
ATOM 726 C CA . THR A 1 89 ? 14.371 -1.501 4.599 1.00 87.19 89 THR A CA 1
ATOM 727 C C . THR A 1 89 ? 14.203 -2.487 3.442 1.00 87.19 89 THR A C 1
ATOM 729 O O . THR A 1 89 ? 15.146 -2.729 2.692 1.00 87.19 89 THR A O 1
ATOM 732 N N . ILE A 1 90 ? 12.984 -2.990 3.224 1.00 85.12 90 ILE A N 1
ATOM 733 C CA . ILE A 1 90 ? 12.694 -3.956 2.156 1.00 85.12 90 ILE A CA 1
ATOM 734 C C . ILE A 1 90 ? 12.949 -3.350 0.777 1.00 85.12 90 ILE A C 1
ATOM 736 O O . ILE A 1 90 ? 13.489 -4.029 -0.082 1.00 85.12 90 ILE A O 1
ATOM 740 N N . THR A 1 91 ? 12.605 -2.086 0.543 1.00 83.75 91 THR A N 1
ATOM 741 C CA . THR A 1 91 ? 12.823 -1.452 -0.766 1.00 83.75 91 THR A CA 1
ATOM 742 C C . THR A 1 91 ? 14.311 -1.262 -1.029 1.00 83.75 91 THR A C 1
ATOM 744 O O . THR A 1 91 ? 14.775 -1.573 -2.120 1.00 83.75 91 THR A O 1
ATOM 747 N N . THR A 1 92 ? 15.079 -0.809 -0.039 1.00 85.12 92 THR A N 1
ATOM 748 C CA . THR A 1 92 ? 16.511 -0.523 -0.216 1.00 85.12 92 THR A CA 1
ATOM 749 C C . THR A 1 92 ? 17.299 -1.803 -0.484 1.00 85.12 92 THR A C 1
ATOM 751 O O . THR A 1 92 ? 18.057 -1.869 -1.448 1.00 85.12 92 THR A O 1
ATOM 754 N N . PHE A 1 93 ? 17.077 -2.851 0.315 1.00 83.25 93 PHE A N 1
ATOM 755 C CA . PHE A 1 93 ? 17.772 -4.129 0.139 1.00 83.25 93 PHE A CA 1
ATOM 756 C C . PHE A 1 93 ? 17.151 -4.993 -0.970 1.00 83.25 93 PHE A C 1
ATOM 758 O O . PHE A 1 93 ? 17.860 -5.647 -1.732 1.00 83.25 93 PHE A O 1
ATOM 765 N N . GLY A 1 94 ? 15.824 -4.980 -1.093 1.00 79.69 94 GLY A N 1
ATOM 766 C CA . GLY A 1 94 ? 15.074 -5.808 -2.036 1.00 79.69 94 GLY A CA 1
ATOM 767 C C . GLY A 1 94 ? 15.145 -5.324 -3.480 1.00 79.69 94 GLY A C 1
ATOM 768 O O . GLY A 1 94 ? 15.160 -6.163 -4.374 1.00 79.69 94 GLY A O 1
ATOM 769 N N . SER A 1 95 ? 15.265 -4.014 -3.738 1.00 71.50 95 SER A N 1
ATOM 770 C CA . SER A 1 95 ? 15.366 -3.504 -5.119 1.00 71.50 95 SER A CA 1
ATOM 771 C C . SER A 1 95 ? 16.590 -4.063 -5.846 1.00 71.50 95 SER A C 1
ATOM 773 O O . SER A 1 95 ? 16.498 -4.412 -7.017 1.00 71.50 95 SER A O 1
ATOM 775 N N . ILE A 1 96 ? 17.716 -4.217 -5.143 1.00 76.94 96 ILE A N 1
ATOM 776 C CA . ILE A 1 96 ? 18.953 -4.772 -5.711 1.00 76.94 96 ILE A CA 1
ATOM 777 C C . ILE A 1 96 ? 18.756 -6.245 -6.100 1.00 76.94 96 ILE A C 1
ATOM 779 O O . ILE A 1 96 ? 19.113 -6.644 -7.205 1.00 76.94 96 ILE A O 1
ATOM 783 N N . LEU A 1 97 ? 18.132 -7.046 -5.228 1.00 74.56 97 LEU A N 1
ATOM 784 C CA . LEU A 1 97 ? 17.836 -8.457 -5.509 1.00 74.56 97 LEU A CA 1
ATOM 785 C C . LEU A 1 97 ? 16.839 -8.621 -6.664 1.00 74.56 97 LEU A C 1
ATOM 787 O O . LEU A 1 97 ? 16.994 -9.524 -7.485 1.00 74.56 97 LEU A O 1
ATOM 791 N N . LEU A 1 98 ? 15.846 -7.732 -6.748 1.00 72.12 98 LEU A N 1
ATOM 792 C CA . LEU A 1 98 ? 14.853 -7.715 -7.822 1.00 72.12 98 LEU A CA 1
ATOM 793 C C . LEU A 1 98 ? 15.488 -7.473 -9.194 1.00 72.12 98 LEU A C 1
ATOM 795 O O . LEU A 1 98 ? 15.173 -8.197 -10.135 1.00 72.12 98 LEU A O 1
ATOM 799 N N . ILE A 1 99 ? 16.383 -6.485 -9.288 1.00 69.88 99 ILE A N 1
ATOM 800 C CA . ILE A 1 99 ? 17.064 -6.131 -10.541 1.00 69.88 99 ILE A CA 1
ATOM 801 C C . ILE A 1 99 ? 17.938 -7.294 -11.027 1.00 69.88 99 ILE A C 1
ATOM 803 O O . ILE A 1 99 ? 17.954 -7.588 -12.216 1.00 69.88 99 ILE A O 1
ATOM 807 N N . ILE A 1 100 ? 18.634 -7.979 -10.114 1.00 72.62 100 ILE A N 1
ATOM 808 C CA . ILE A 1 100 ? 19.578 -9.046 -10.476 1.00 72.62 100 ILE A CA 1
ATOM 809 C C . ILE A 1 100 ? 18.862 -10.335 -10.911 1.00 72.62 100 ILE A C 1
ATOM 811 O O . ILE A 1 100 ? 19.330 -10.998 -11.832 1.00 72.62 100 ILE A O 1
ATOM 815 N N . TYR A 1 101 ? 17.754 -10.713 -10.262 1.00 69.38 101 TYR A N 1
ATOM 816 C CA . TYR A 1 101 ? 17.123 -12.023 -10.487 1.00 69.38 101 TYR A CA 1
ATOM 817 C C . TYR A 1 101 ? 15.902 -12.018 -11.411 1.00 69.38 101 TYR A C 1
ATOM 819 O O . TYR A 1 101 ? 15.642 -13.032 -12.056 1.00 69.38 101 TYR A O 1
ATOM 827 N N . LEU A 1 102 ? 15.106 -10.945 -11.435 1.00 68.12 102 LEU A N 1
ATOM 828 C CA . LEU A 1 102 ? 13.770 -10.973 -12.048 1.00 68.12 102 LEU A CA 1
ATOM 829 C C . LEU A 1 102 ? 13.475 -9.794 -12.979 1.00 68.12 102 LEU A C 1
ATOM 831 O O . LEU A 1 102 ? 12.389 -9.766 -13.562 1.00 68.12 102 LEU A O 1
ATOM 835 N N . ASP A 1 103 ? 14.403 -8.847 -13.133 1.00 69.75 103 ASP A N 1
ATOM 836 C CA . ASP A 1 103 ? 14.223 -7.664 -13.979 1.00 69.75 103 ASP A CA 1
ATOM 837 C C . ASP A 1 103 ? 12.840 -7.010 -13.718 1.00 69.75 103 ASP A C 1
ATOM 839 O O . ASP A 1 103 ? 12.489 -6.725 -12.565 1.00 69.75 103 ASP A O 1
ATOM 843 N N . HIS A 1 104 ? 11.987 -6.833 -14.731 1.00 68.38 104 HIS A N 1
ATOM 844 C CA . HIS A 1 104 ? 10.645 -6.259 -14.562 1.00 68.38 104 HIS A CA 1
ATOM 845 C C . HIS A 1 104 ? 9.642 -7.140 -13.790 1.00 68.38 104 HIS A C 1
ATOM 847 O O . HIS A 1 104 ? 8.693 -6.617 -13.196 1.00 68.38 104 HIS A O 1
ATOM 853 N N . TRP A 1 105 ? 9.846 -8.459 -13.728 1.00 69.62 105 TRP A N 1
ATOM 854 C CA . TRP A 1 105 ? 8.974 -9.378 -12.979 1.00 69.62 105 TRP A CA 1
ATOM 855 C C . TRP A 1 105 ? 9.159 -9.270 -11.467 1.00 69.62 105 TRP A C 1
ATOM 857 O O . TRP A 1 105 ? 8.278 -9.667 -10.699 1.00 69.62 105 TRP A O 1
ATOM 867 N N . GLY A 1 106 ? 10.265 -8.671 -11.025 1.00 67.75 106 GLY A N 1
ATOM 868 C CA . GLY A 1 106 ? 10.567 -8.487 -9.613 1.00 67.75 106 GLY A CA 1
ATOM 869 C C . GLY A 1 106 ? 9.467 -7.725 -8.871 1.00 67.75 106 GLY A C 1
ATOM 870 O O . GLY A 1 106 ? 9.128 -8.032 -7.727 1.00 67.75 106 GLY A O 1
ATOM 871 N N . VAL A 1 107 ? 8.828 -6.783 -9.566 1.00 69.62 107 VAL A N 1
ATOM 872 C CA . VAL A 1 107 ? 7.742 -5.946 -9.047 1.00 69.62 107 VAL A CA 1
ATOM 873 C C . VAL A 1 107 ? 6.538 -6.786 -8.587 1.00 69.62 107 VAL A C 1
ATOM 875 O O . VAL A 1 107 ? 5.914 -6.458 -7.574 1.00 69.62 107 VAL A O 1
ATOM 878 N N . MET A 1 108 ? 6.251 -7.917 -9.243 1.00 71.19 108 MET A N 1
ATOM 879 C CA . MET A 1 108 ? 5.177 -8.826 -8.819 1.00 71.19 108 MET A CA 1
ATOM 880 C C . MET A 1 108 ? 5.479 -9.514 -7.487 1.00 71.19 108 MET A C 1
ATOM 882 O O . MET A 1 108 ? 4.581 -9.646 -6.656 1.00 71.19 108 MET A O 1
ATOM 886 N N . VAL A 1 109 ? 6.736 -9.901 -7.253 1.00 73.44 109 VAL A N 1
ATOM 887 C CA . VAL A 1 109 ? 7.155 -10.596 -6.024 1.00 73.44 109 VAL A CA 1
ATOM 888 C C . VAL A 1 109 ? 6.927 -9.726 -4.786 1.00 73.44 109 VAL A C 1
ATOM 890 O O . VAL A 1 109 ? 6.620 -10.252 -3.721 1.00 73.44 109 VAL A O 1
ATOM 893 N N . ILE A 1 110 ? 7.000 -8.398 -4.923 1.00 76.62 110 ILE A N 1
ATOM 894 C CA . ILE A 1 110 ? 6.700 -7.454 -3.836 1.00 76.62 110 ILE A CA 1
ATOM 895 C C . ILE A 1 110 ? 5.196 -7.148 -3.752 1.00 76.62 110 ILE A C 1
ATOM 897 O O . ILE A 1 110 ? 4.627 -7.122 -2.659 1.00 76.62 110 ILE A O 1
ATOM 901 N N . LEU A 1 111 ? 4.521 -6.920 -4.882 1.00 76.25 111 LEU A N 1
ATOM 902 C CA . LEU A 1 111 ? 3.109 -6.505 -4.895 1.00 76.25 111 LEU A CA 1
ATOM 903 C C . LEU A 1 111 ? 2.138 -7.605 -4.450 1.00 76.25 111 LEU A C 1
ATOM 905 O O . LEU A 1 111 ? 1.144 -7.309 -3.780 1.00 76.25 111 LEU A O 1
ATOM 909 N N . VAL A 1 112 ? 2.408 -8.864 -4.792 1.00 80.25 112 VAL A N 1
ATOM 910 C CA . VAL A 1 112 ? 1.554 -10.006 -4.431 1.00 80.25 112 VAL A CA 1
ATOM 911 C C . VAL A 1 112 ? 1.433 -10.190 -2.908 1.00 80.25 112 VAL A C 1
ATOM 913 O O . VAL A 1 112 ? 0.308 -10.165 -2.405 1.00 80.25 112 VAL A O 1
ATOM 916 N N . PRO A 1 113 ? 2.519 -10.309 -2.119 1.00 81.56 113 PRO A N 1
ATOM 917 C CA . PRO A 1 113 ? 2.394 -10.476 -0.671 1.00 81.56 113 PRO A CA 1
ATOM 918 C C . PRO A 1 113 ? 1.774 -9.248 0.008 1.00 81.56 113 PRO A C 1
ATOM 920 O O . PRO A 1 113 ? 0.980 -9.400 0.937 1.00 81.56 113 PRO A O 1
ATOM 923 N N . VAL A 1 114 ? 2.060 -8.035 -0.481 1.00 79.88 114 VAL A N 1
ATOM 924 C CA . VAL A 1 114 ? 1.462 -6.799 0.053 1.00 79.88 114 VAL A CA 1
ATOM 925 C C . VAL A 1 114 ? -0.053 -6.781 -0.162 1.00 79.88 114 VAL A C 1
ATOM 927 O O . VAL A 1 114 ? -0.807 -6.452 0.757 1.00 79.88 114 VAL A O 1
ATOM 930 N N . THR A 1 115 ? -0.523 -7.172 -1.348 1.00 78.88 115 THR A N 1
ATOM 931 C CA . THR A 1 115 ? -1.963 -7.214 -1.639 1.00 78.88 115 THR A CA 1
ATOM 932 C C . THR A 1 115 ? -2.693 -8.335 -0.918 1.00 78.88 115 THR A C 1
ATOM 934 O O . THR A 1 115 ? -3.798 -8.102 -0.424 1.00 78.88 115 THR A O 1
ATOM 937 N N . LEU A 1 116 ? -2.078 -9.510 -0.774 1.00 82.25 116 LEU A N 1
ATOM 938 C CA . LEU A 1 116 ? -2.626 -10.596 0.041 1.00 82.25 116 LEU A CA 1
ATOM 939 C C . LEU A 1 116 ? -2.742 -10.191 1.516 1.00 82.25 116 LEU A C 1
ATOM 941 O O . LEU A 1 116 ? -3.792 -10.397 2.128 1.00 82.25 116 LEU A O 1
ATOM 945 N N . GLY A 1 117 ? -1.710 -9.548 2.069 1.00 81.56 117 GLY A N 1
ATOM 946 C CA . GLY A 1 117 ? -1.741 -9.015 3.432 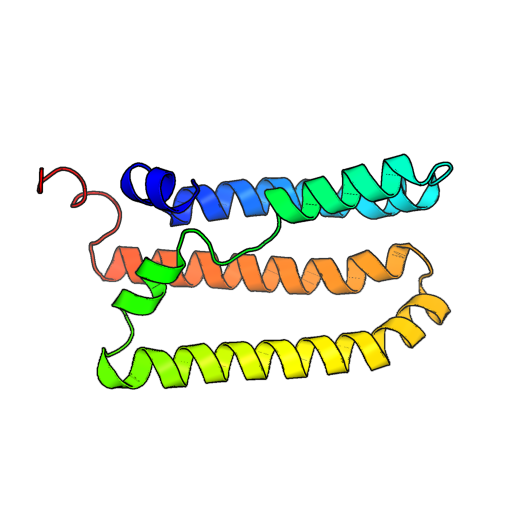1.00 81.56 117 GLY A CA 1
ATOM 947 C C . GLY A 1 117 ? -2.843 -7.969 3.619 1.00 81.56 117 GLY A C 1
ATOM 948 O O . GLY A 1 117 ? -3.594 -8.015 4.596 1.00 81.56 117 GLY A O 1
ATOM 949 N N . PHE A 1 118 ? -3.010 -7.069 2.647 1.00 77.31 118 PHE A N 1
ATOM 950 C CA . PHE A 1 118 ? -4.080 -6.074 2.671 1.00 77.31 118 PHE A CA 1
ATOM 951 C C . PHE A 1 118 ? -5.473 -6.720 2.582 1.00 77.31 118 PHE A C 1
ATOM 953 O O . PHE A 1 118 ? -6.379 -6.346 3.330 1.00 77.31 118 PHE A O 1
ATOM 960 N N . TRP A 1 119 ? -5.645 -7.740 1.738 1.00 80.06 119 TRP A N 1
ATOM 961 C CA . TRP A 1 119 ? -6.892 -8.502 1.628 1.00 80.06 119 TRP A CA 1
ATOM 962 C C . TRP A 1 119 ? -7.253 -9.215 2.932 1.00 80.06 119 TRP A C 1
ATOM 964 O O . TRP A 1 119 ? -8.399 -9.131 3.388 1.00 80.06 119 TRP A O 1
ATOM 974 N N . TYR A 1 120 ? -6.270 -9.856 3.567 1.00 81.25 120 TYR A N 1
ATOM 975 C CA . TYR A 1 120 ? -6.444 -10.493 4.868 1.00 81.25 120 TYR A CA 1
ATOM 976 C C . TYR A 1 120 ? -6.858 -9.475 5.941 1.00 81.25 120 TYR A C 1
ATOM 978 O O . TYR A 1 120 ? -7.847 -9.691 6.644 1.00 81.25 120 TYR A O 1
ATOM 986 N N . GLY A 1 121 ? -6.178 -8.324 6.007 1.00 78.06 121 GLY A N 1
ATOM 987 C CA . GLY A 1 121 ? -6.513 -7.245 6.939 1.00 78.06 121 GLY A CA 1
ATOM 988 C C . GLY A 1 121 ? -7.941 -6.723 6.757 1.00 78.06 121 GLY A C 1
ATOM 989 O O . GLY A 1 121 ? -8.692 -6.608 7.727 1.00 78.06 121 GLY A O 1
ATOM 990 N N . VAL A 1 122 ? -8.366 -6.475 5.515 1.00 77.06 122 VAL A N 1
ATOM 991 C CA . VAL A 1 122 ? -9.734 -6.017 5.213 1.00 77.06 122 VAL A C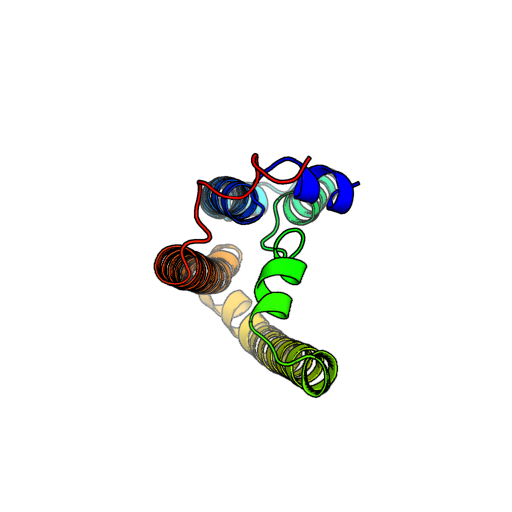A 1
ATOM 992 C C . VAL A 1 122 ? -10.782 -7.053 5.632 1.00 77.06 122 VAL A C 1
ATOM 994 O O . VAL A 1 122 ? -11.811 -6.687 6.206 1.00 77.06 122 VAL A O 1
ATOM 997 N N . ASN A 1 123 ? -10.535 -8.342 5.387 1.00 78.81 123 ASN A N 1
ATOM 998 C CA . ASN A 1 123 ? -11.447 -9.409 5.803 1.00 78.81 123 ASN A CA 1
ATOM 999 C C . ASN A 1 123 ? -11.519 -9.558 7.329 1.00 78.81 123 ASN A C 1
ATOM 1001 O O . ASN A 1 123 ? -12.610 -9.768 7.862 1.00 78.81 123 ASN A O 1
ATOM 1005 N N . TYR A 1 124 ? -10.395 -9.403 8.030 1.00 81.62 124 TYR A N 1
ATOM 1006 C CA . TYR A 1 124 ? -10.353 -9.419 9.491 1.00 81.62 124 TYR A CA 1
ATOM 1007 C C . TYR A 1 124 ? -11.191 -8.282 10.089 1.00 81.62 124 TYR A C 1
ATOM 1009 O O . TYR A 1 124 ? -12.070 -8.519 10.915 1.00 81.62 124 TYR A O 1
ATOM 1017 N N . PHE A 1 125 ? -11.017 -7.054 9.597 1.00 73.69 125 PHE A N 1
ATOM 1018 C CA . PHE A 1 125 ? -11.831 -5.925 10.051 1.00 73.69 125 PHE A CA 1
ATOM 1019 C C . PHE A 1 125 ? -13.310 -6.064 9.689 1.00 73.69 125 PHE A C 1
ATOM 1021 O O . PHE A 1 125 ? -14.170 -5.674 10.474 1.00 73.69 125 PHE A O 1
ATOM 1028 N N . LYS A 1 126 ? -13.634 -6.688 8.551 1.00 74.38 126 LYS A N 1
ATOM 1029 C CA . LYS A 1 126 ? -15.021 -7.037 8.218 1.00 74.38 126 LYS A CA 1
ATOM 1030 C C . LYS A 1 126 ? -15.631 -8.003 9.233 1.00 74.38 126 LYS A C 1
ATOM 1032 O O . LYS A 1 126 ? -16.817 -7.886 9.535 1.00 74.38 126 LYS A O 1
ATOM 1037 N N . LYS A 1 127 ? -14.852 -8.969 9.722 1.00 77.88 127 LYS A N 1
ATOM 1038 C CA . LYS A 1 127 ? -15.291 -9.905 10.761 1.00 77.88 127 LYS A CA 1
ATOM 1039 C C . LYS A 1 127 ? -15.565 -9.162 12.073 1.00 77.88 127 LYS A C 1
ATOM 1041 O O . LYS A 1 127 ? -16.658 -9.309 12.607 1.00 77.88 127 LYS A O 1
ATOM 1046 N N . LEU A 1 128 ? -14.652 -8.284 12.497 1.00 74.50 128 LEU A N 1
ATOM 1047 C CA . LEU A 1 128 ? -14.828 -7.442 13.690 1.00 74.50 128 LEU A CA 1
ATOM 1048 C C . LEU A 1 128 ? -16.073 -6.545 13.612 1.00 74.50 128 LEU A C 1
ATOM 1050 O O . LEU A 1 128 ? -16.819 -6.436 14.579 1.00 74.50 128 LEU A O 1
ATOM 1054 N N . GLU A 1 129 ? -16.341 -5.935 12.454 1.00 72.50 129 GLU A N 1
ATOM 1055 C CA . GLU A 1 129 ? -17.534 -5.094 12.267 1.00 72.50 129 GLU A CA 1
ATOM 1056 C C . GLU A 1 129 ? -18.847 -5.887 12.352 1.00 72.50 129 GLU A C 1
ATOM 1058 O O . GLU A 1 129 ? -19.854 -5.361 12.831 1.00 72.50 129 GLU A O 1
ATOM 1063 N N . LYS A 1 130 ? -18.843 -7.147 11.892 1.00 73.44 130 LYS A N 1
ATOM 1064 C CA . LYS A 1 130 ? -19.991 -8.056 12.018 1.00 73.44 130 LYS A CA 1
ATOM 1065 C C . LYS A 1 130 ? -20.221 -8.483 13.465 1.00 73.44 130 LYS A C 1
ATOM 1067 O O . LYS A 1 130 ? -21.359 -8.467 13.913 1.00 73.44 130 LYS A O 1
ATOM 1072 N N . GLU A 1 131 ? -19.159 -8.833 14.188 1.00 75.50 131 GLU A N 1
ATOM 1073 C CA . GLU A 1 131 ? -19.231 -9.220 15.606 1.00 75.50 131 GLU A CA 1
ATOM 1074 C C . GLU A 1 131 ? -19.684 -8.053 16.495 1.00 75.50 131 GLU A C 1
ATOM 1076 O O . GLU A 1 131 ? -20.449 -8.249 17.433 1.00 75.50 131 GLU A O 1
ATOM 1081 N N . ALA A 1 132 ? -19.299 -6.821 16.150 1.00 69.81 132 ALA A N 1
ATOM 1082 C CA . ALA A 1 132 ? -19.768 -5.607 16.814 1.00 69.81 132 ALA A CA 1
ATOM 1083 C C . ALA A 1 132 ? -21.208 -5.188 16.429 1.00 69.81 132 ALA A C 1
ATOM 1085 O O . ALA A 1 132 ? -21.671 -4.142 16.886 1.00 69.81 132 ALA A O 1
ATOM 1086 N N . GLY A 1 133 ? -21.901 -5.939 15.560 1.00 63.47 133 GLY A N 1
ATOM 1087 C CA . GLY A 1 133 ? -23.272 -5.642 15.119 1.00 63.47 133 GLY A CA 1
ATOM 1088 C C . GLY A 1 133 ? -23.415 -4.373 14.266 1.00 63.47 133 GLY A C 1
ATOM 1089 O O . GLY A 1 133 ? -24.514 -3.842 14.124 1.00 63.47 133 GLY A O 1
ATOM 1090 N N . ASN A 1 134 ? -22.320 -3.858 13.697 1.00 64.38 134 ASN A N 1
ATOM 1091 C CA . ASN A 1 134 ? -22.294 -2.591 12.951 1.00 64.38 134 ASN A CA 1
ATOM 1092 C C . ASN A 1 134 ? -22.404 -2.781 11.418 1.00 64.38 134 ASN A C 1
ATOM 1094 O O . ASN A 1 134 ? -22.281 -1.813 10.659 1.00 64.38 134 ASN A O 1
ATOM 1098 N N . TYR A 1 135 ? -22.644 -4.011 10.940 1.00 55.25 135 TYR A N 1
ATOM 1099 C CA . TYR A 1 135 ? -22.502 -4.392 9.528 1.00 55.25 135 TYR A CA 1
ATOM 1100 C C . TYR A 1 135 ? -23.645 -5.294 9.008 1.00 55.25 135 TYR A C 1
ATOM 1102 O O . TYR A 1 135 ? -23.642 -6.478 9.337 1.00 55.25 135 TYR A O 1
ATOM 1110 N N . PRO A 1 136 ? -24.527 -4.851 8.085 1.00 54.75 136 PRO A N 1
ATOM 1111 C CA . PRO A 1 136 ? -24.989 -3.503 7.768 1.00 54.75 136 PRO A CA 1
ATOM 1112 C C . PRO A 1 136 ? -26.482 -3.343 8.139 1.00 54.75 136 PRO A C 1
ATOM 1114 O O . PRO A 1 136 ? -27.339 -3.799 7.393 1.00 54.75 136 PRO A O 1
ATOM 1117 N N . GLU A 1 137 ? -26.803 -2.681 9.254 1.00 48.53 137 GLU A N 1
ATOM 1118 C CA . GLU A 1 137 ? -28.215 -2.371 9.582 1.00 48.53 137 GLU A CA 1
ATOM 1119 C C . GLU A 1 137 ? -28.415 -1.044 10.340 1.00 48.53 137 GLU A C 1
ATOM 1121 O O . GLU A 1 137 ? -29.492 -0.473 10.290 1.00 48.53 137 GLU A O 1
ATOM 1126 N N . LYS A 1 138 ? -27.375 -0.451 10.948 1.00 47.94 138 LYS A N 1
ATOM 1127 C CA . LYS A 1 138 ? -27.546 0.750 11.798 1.00 47.94 138 LYS A CA 1
ATOM 1128 C C . LYS A 1 138 ? -27.206 2.105 11.176 1.00 47.94 138 LYS A C 1
ATOM 1130 O O . LYS A 1 138 ? -27.307 3.119 11.855 1.00 47.94 138 LYS A O 1
ATOM 1135 N N . LEU A 1 139 ? -26.795 2.169 9.908 1.00 48.25 139 LEU A N 1
ATOM 1136 C CA . LEU A 1 139 ? -26.433 3.454 9.279 1.00 48.25 139 LEU A CA 1
ATOM 1137 C C . LEU A 1 139 ? -27.624 4.222 8.675 1.00 48.25 139 LEU A C 1
ATOM 1139 O O . LEU A 1 139 ? -27.424 5.339 8.210 1.00 48.25 139 LEU A O 1
ATOM 1143 N N . PHE A 1 140 ? -28.837 3.656 8.701 1.00 44.09 140 PHE A N 1
ATOM 1144 C CA . PHE A 1 140 ? -30.057 4.305 8.193 1.00 44.09 140 PHE A CA 1
ATOM 1145 C C . PHE A 1 140 ? -31.050 4.744 9.284 1.00 44.09 140 PHE A C 1
ATOM 1147 O O . PHE A 1 140 ? -32.038 5.379 8.947 1.00 44.09 140 PHE A O 1
ATOM 1154 N N . GLU A 1 141 ? -30.801 4.456 10.567 1.00 37.72 141 GLU A N 1
ATOM 1155 C CA . GLU A 1 141 ? -31.723 4.834 11.661 1.00 37.72 141 GLU A CA 1
ATOM 1156 C C . GLU A 1 141 ? -31.366 6.151 12.366 1.00 37.72 141 GLU A C 1
ATOM 1158 O O . GLU A 1 141 ? -32.054 6.562 13.295 1.00 37.72 141 GLU A O 1
ATOM 1163 N N . VAL A 1 142 ? -30.290 6.827 11.954 1.00 40.97 142 VAL A N 1
ATOM 1164 C CA . VAL A 1 142 ? -29.874 8.095 12.572 1.00 40.97 142 VAL A CA 1
ATOM 1165 C C . VAL A 1 142 ? -29.648 9.153 11.498 1.00 40.97 142 VAL A C 1
ATOM 1167 O O . VAL A 1 142 ? -28.534 9.643 11.327 1.00 40.97 142 VAL A O 1
ATOM 1170 N N . TYR A 1 143 ? -30.705 9.459 10.750 1.00 37.50 143 TYR A N 1
ATOM 1171 C CA . TYR A 1 143 ? -30.917 10.757 10.109 1.00 37.50 143 TYR A CA 1
ATOM 1172 C C . TYR A 1 143 ? -32.406 11.077 10.096 1.00 37.50 143 TYR A C 1
ATOM 1174 O O . TYR A 1 143 ? -33.182 10.192 9.677 1.00 37.50 143 TYR A O 1
#